Protein AF-A0A6B2V0H6-F1 (afdb_monomer)

Solvent-accessible surface area (backbone atoms only — not comparable to full-atom values): 6669 Å² total; per-residue (Å²): 115,73,70,61,57,52,50,53,50,52,53,55,49,50,54,53,51,50,59,50,54,74,72,45,61,85,89,47,58,80,72,46,31,48,53,34,37,44,47,25,55,50,25,51,77,70,64,40,42,69,63,20,54,56,31,60,69,66,30,66,92,53,46,52,39,56,51,30,55,77,78,34,98,51,14,53,60,52,46,52,50,53,53,50,51,38,52,53,57,70,71,51,69,80,85,80,76,82,94,81,77,87,83,91,76,88,78,88,75,91,131

Radius of gyration: 22.07 Å; Cα contacts (8 Å, |Δi|>4): 78; chains: 1; bounding box: 41×31×84 Å

Foldseek 3Di:
DVVVVVLVVLVVVLVVLLVVLVVDDLPDQPPSLQSLQVSLVSCVVNVVLVSSLVSLVSNPPCQQPPPLVVPDVCSNVVSVVSNVVSVVVVPPDPPPDDPPDDDDDDDDDDD

Mean predicted aligned error: 10.09 Å

pLDDT: mean 83.27, std 17.26, range [43.03, 97.56]

Sequence (111 aa):
DGAGVERARLDAAADRAIALSDLLPADRPWPAAEIRNLLAYLLIRLGRRTEALEQFALIGPYATSFPWDRVSDDALGRFLELRAEVRSAHGAKPDGGPENGRGRRARARDH

Nearest PDB structures (foldseek):
  2n8i-assembly1_A  TM=4.488E-01  e=5.313E-01  synthetic construct
  5o01-assembly2_B  TM=5.377E-01  e=1.142E+00  Prosthecobacter vanneervenii
  2ifu-assembly4_D  TM=6.077E-01  e=3.600E+00  Danio rerio
  8jti-assembly1_U  TM=4.658E-01  e=6.220E+00  Homo sapiens

Structure (mmCIF, N/CA/C/O backbone):
data_AF-A0A6B2V0H6-F1
#
_entry.id   AF-A0A6B2V0H6-F1
#
loop_
_atom_site.group_PDB
_atom_site.id
_atom_site.type_symbol
_atom_site.label_atom_id
_atom_site.label_alt_id
_atom_site.label_comp_id
_atom_site.label_asym_id
_atom_site.label_entity_id
_atom_site.label_seq_id
_atom_site.pdbx_PDB_ins_code
_atom_site.Cartn_x
_atom_site.Cartn_y
_atom_site.Cartn_z
_atom_site.occupancy
_atom_site.B_iso_or_equiv
_atom_site.auth_seq_id
_atom_site.auth_comp_id
_atom_site.auth_asym_id
_atom_site.auth_atom_id
_atom_site.pdbx_PDB_model_num
ATOM 1 N N . ASP A 1 1 ? -28.448 2.261 4.718 1.00 64.69 1 ASP A N 1
ATOM 2 C CA . ASP A 1 1 ? -27.834 3.519 4.263 1.00 64.69 1 ASP A CA 1
ATOM 3 C C . ASP A 1 1 ? -26.853 3.238 3.128 1.00 64.69 1 ASP A C 1
ATOM 5 O O . ASP A 1 1 ? -26.180 2.210 3.178 1.00 64.69 1 ASP A O 1
ATOM 9 N N . GLY A 1 2 ? -26.804 4.081 2.094 1.00 70.69 2 GLY A N 1
ATOM 10 C CA . GLY A 1 2 ? -26.022 3.825 0.873 1.00 70.69 2 GLY A CA 1
ATOM 11 C C . GLY A 1 2 ? -24.505 3.857 1.095 1.00 70.69 2 GLY A C 1
ATOM 12 O O . GLY A 1 2 ? -23.776 3.085 0.476 1.00 70.69 2 GLY A O 1
ATOM 13 N N . ALA A 1 3 ? -24.035 4.669 2.046 1.00 74.50 3 ALA A N 1
ATOM 14 C CA . ALA A 1 3 ? -22.610 4.800 2.359 1.00 74.50 3 ALA A CA 1
ATOM 15 C C . ALA A 1 3 ? -21.995 3.507 2.931 1.00 74.50 3 ALA A C 1
ATOM 17 O O . ALA A 1 3 ? -20.857 3.164 2.617 1.00 74.50 3 ALA A O 1
ATOM 18 N N . GLY A 1 4 ? -22.756 2.753 3.734 1.00 75.50 4 GLY A N 1
ATOM 19 C CA . GLY A 1 4 ? -22.293 1.478 4.293 1.00 75.50 4 GLY A CA 1
ATOM 20 C C . GLY A 1 4 ? -22.122 0.389 3.229 1.00 75.50 4 GLY A C 1
ATOM 21 O O . GLY A 1 4 ? -21.166 -0.382 3.281 1.00 75.50 4 GLY A O 1
ATOM 22 N N . VAL A 1 5 ? -23.010 0.360 2.228 1.00 79.19 5 VAL A N 1
ATOM 23 C CA . VAL A 1 5 ? -22.916 -0.574 1.093 1.00 79.19 5 VAL A CA 1
ATOM 24 C C . VAL A 1 5 ? -21.698 -0.255 0.227 1.00 79.19 5 VAL A C 1
ATOM 26 O O . VAL A 1 5 ? -20.991 -1.171 -0.188 1.00 79.19 5 VAL A O 1
ATOM 29 N N . GLU A 1 6 ? -21.419 1.029 -0.009 1.00 87.62 6 G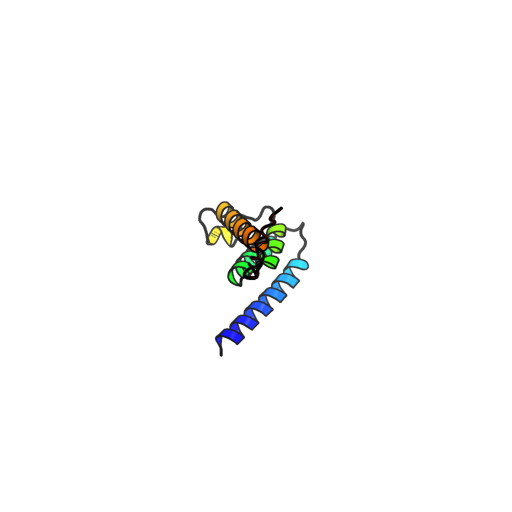LU A N 1
ATOM 30 C CA . GLU A 1 6 ? -20.234 1.451 -0.762 1.00 87.62 6 GLU A CA 1
ATOM 31 C C . GLU A 1 6 ? -18.942 1.070 -0.033 1.00 87.62 6 GLU A C 1
ATOM 33 O O . GLU A 1 6 ? -18.027 0.500 -0.627 1.00 87.62 6 GLU A O 1
ATOM 38 N N . ARG A 1 7 ? -18.893 1.279 1.288 1.00 88.44 7 ARG A N 1
ATOM 39 C CA . ARG A 1 7 ? -17.732 0.898 2.094 1.00 88.44 7 ARG A CA 1
ATOM 40 C C . ARG A 1 7 ? -17.451 -0.605 2.040 1.00 88.44 7 ARG A C 1
ATOM 42 O O . ARG A 1 7 ? -16.314 -0.996 1.792 1.00 88.44 7 ARG A O 1
ATOM 49 N N . ALA A 1 8 ? -18.483 -1.435 2.184 1.00 90.56 8 ALA A N 1
ATOM 50 C CA . ALA A 1 8 ? -18.345 -2.887 2.100 1.00 90.56 8 ALA A CA 1
ATOM 51 C C . ALA A 1 8 ? -17.834 -3.354 0.724 1.00 90.56 8 ALA A C 1
ATOM 53 O O . ALA A 1 8 ? -17.058 -4.306 0.634 1.00 90.56 8 ALA A O 1
ATOM 54 N N . ARG A 1 9 ? -18.231 -2.673 -0.360 1.00 94.25 9 ARG A N 1
ATOM 55 C CA . ARG A 1 9 ? -17.715 -2.955 -1.708 1.00 94.25 9 ARG A CA 1
ATOM 56 C C . ARG A 1 9 ? -16.236 -2.608 -1.835 1.00 94.25 9 ARG A C 1
ATOM 58 O O . ARG A 1 9 ? -15.497 -3.402 -2.415 1.00 94.25 9 ARG A O 1
ATOM 65 N N . LEU A 1 10 ? -15.808 -1.472 -1.282 1.00 94.25 10 LEU A N 1
ATOM 66 C CA . LEU A 1 10 ? -14.399 -1.069 -1.266 1.00 94.25 10 LEU A CA 1
ATOM 67 C C . LEU A 1 10 ? -13.536 -2.043 -0.462 1.00 94.25 10 LEU A C 1
ATOM 69 O O . LEU A 1 10 ? -12.473 -2.437 -0.936 1.00 94.25 10 LEU A O 1
ATOM 73 N N . ASP A 1 11 ? -14.003 -2.479 0.708 1.00 94.12 11 ASP A N 1
ATOM 74 C CA . ASP A 1 11 ? -13.274 -3.453 1.525 1.00 94.12 11 ASP A CA 1
ATOM 75 C C . ASP A 1 11 ? -13.146 -4.801 0.790 1.00 94.12 11 ASP A C 1
ATOM 77 O O . ASP A 1 11 ? -12.040 -5.326 0.662 1.00 94.12 11 ASP A O 1
ATOM 81 N N . ALA A 1 12 ? -14.223 -5.285 0.160 1.00 96.25 12 ALA A N 1
ATOM 82 C CA . ALA A 1 12 ? -14.177 -6.501 -0.653 1.00 96.25 12 ALA A CA 1
ATOM 83 C C . ALA A 1 12 ? -13.295 -6.361 -1.911 1.00 96.25 12 ALA A C 1
ATOM 85 O O . ALA A 1 12 ? -12.738 -7.344 -2.406 1.00 96.25 12 ALA A O 1
ATOM 86 N N . ALA A 1 13 ? -13.200 -5.169 -2.503 1.00 96.00 13 ALA A N 1
ATOM 87 C CA . ALA A 1 13 ? -12.281 -4.911 -3.609 1.00 96.00 13 ALA A CA 1
ATOM 88 C C . ALA A 1 13 ? -10.821 -4.935 -3.131 1.00 96.00 13 ALA A C 1
ATOM 90 O O . ALA A 1 13 ? -9.977 -5.535 -3.795 1.00 96.00 13 ALA A O 1
ATOM 91 N N . ALA A 1 14 ? -10.542 -4.356 -1.960 1.00 96.56 14 ALA A N 1
ATOM 92 C CA . ALA A 1 14 ? -9.226 -4.397 -1.336 1.00 96.56 14 ALA A CA 1
ATOM 93 C C . ALA A 1 14 ? -8.795 -5.835 -1.002 1.00 96.56 14 ALA A C 1
ATOM 95 O O . ALA A 1 14 ? -7.663 -6.197 -1.306 1.00 96.56 14 ALA A O 1
ATOM 96 N N . ASP A 1 15 ? -9.699 -6.683 -0.498 1.00 97.56 15 ASP A N 1
ATOM 97 C CA . ASP A 1 15 ? -9.399 -8.103 -0.246 1.00 97.56 15 ASP A CA 1
ATOM 98 C C . ASP A 1 15 ? -8.986 -8.845 -1.524 1.00 97.56 15 ASP A C 1
ATOM 100 O O . ASP A 1 15 ? -8.002 -9.585 -1.541 1.00 97.56 15 ASP A O 1
ATOM 104 N N . ARG A 1 16 ? -9.698 -8.609 -2.633 1.00 97.31 16 ARG A N 1
ATOM 105 C CA . ARG A 1 16 ? -9.342 -9.202 -3.933 1.00 97.31 16 ARG A CA 1
ATOM 106 C C . ARG A 1 16 ? -8.005 -8.684 -4.455 1.00 97.31 16 ARG A C 1
ATOM 108 O O . ARG A 1 16 ? -7.254 -9.450 -5.049 1.00 97.31 16 ARG A O 1
ATOM 115 N N . ALA A 1 17 ? -7.714 -7.401 -4.259 1.00 95.25 17 ALA A N 1
ATOM 116 C CA . ALA A 1 17 ? -6.455 -6.807 -4.690 1.00 95.25 17 ALA A CA 1
ATOM 117 C C . ALA A 1 17 ? -5.260 -7.328 -3.873 1.00 95.25 17 ALA A C 1
ATOM 119 O O . ALA A 1 17 ? -4.203 -7.561 -4.451 1.00 95.25 17 ALA A O 1
ATOM 120 N N . ILE A 1 18 ? -5.437 -7.575 -2.569 1.00 96.44 18 ILE A N 1
ATOM 121 C CA . ILE A 1 18 ? -4.439 -8.250 -1.724 1.00 96.44 18 ILE A CA 1
ATOM 122 C C . ILE A 1 18 ? -4.185 -9.663 -2.250 1.00 96.44 18 ILE A C 1
ATOM 124 O O . ILE A 1 18 ? -3.048 -9.990 -2.576 1.00 96.44 18 ILE A O 1
ATOM 128 N N . ALA A 1 19 ? -5.247 -10.450 -2.453 1.00 96.12 19 ALA A N 1
ATOM 129 C CA . ALA A 1 19 ? -5.121 -11.803 -2.989 1.00 96.12 19 ALA A CA 1
ATOM 130 C C . ALA A 1 19 ? -4.430 -11.827 -4.365 1.00 96.12 19 ALA A C 1
ATOM 132 O O . ALA A 1 19 ? -3.641 -12.722 -4.647 1.00 96.12 19 ALA A O 1
ATOM 133 N N . LEU A 1 20 ? -4.691 -10.834 -5.223 1.00 93.44 20 LEU A N 1
ATOM 134 C CA . LEU A 1 20 ? -3.964 -10.675 -6.481 1.00 93.44 20 LEU A CA 1
ATOM 135 C C . LEU A 1 20 ? -2.482 -10.358 -6.241 1.00 93.44 20 LEU A C 1
ATOM 137 O O . LEU A 1 20 ? -1.635 -10.952 -6.900 1.00 93.44 20 LEU A O 1
ATOM 141 N N . SER A 1 21 ? -2.168 -9.435 -5.327 1.00 92.56 21 SER A N 1
ATOM 142 C CA . SER A 1 21 ? -0.792 -9.029 -5.007 1.00 92.56 21 SER A CA 1
ATOM 143 C C . SER A 1 21 ? 0.071 -10.207 -4.550 1.00 92.56 21 SER A C 1
ATOM 145 O O . SER A 1 21 ? 1.219 -10.327 -4.986 1.00 92.56 21 SER A O 1
ATOM 147 N N . ASP A 1 22 ? -0.503 -11.112 -3.754 1.00 91.94 22 ASP A N 1
ATOM 148 C CA . ASP A 1 22 ? 0.168 -12.316 -3.248 1.00 91.94 22 ASP A CA 1
ATOM 149 C C . ASP A 1 22 ? 0.532 -13.312 -4.358 1.00 91.94 22 ASP A C 1
ATOM 151 O O . ASP A 1 22 ? 1.499 -14.064 -4.240 1.00 91.94 22 ASP A O 1
ATOM 155 N N . LEU A 1 23 ? -0.214 -13.304 -5.467 1.00 91.44 23 LEU A N 1
ATOM 156 C CA . LEU A 1 23 ? 0.074 -14.130 -6.641 1.00 91.44 23 LEU A CA 1
ATOM 157 C C . LEU A 1 23 ? 1.177 -13.532 -7.525 1.00 91.44 23 LEU A C 1
ATOM 159 O O . LEU A 1 23 ? 1.671 -14.209 -8.431 1.00 91.44 23 LEU A O 1
ATOM 163 N N . LEU A 1 24 ? 1.553 -12.267 -7.309 1.00 87.75 24 LEU A N 1
ATOM 164 C CA . LEU A 1 24 ? 2.545 -11.598 -8.138 1.00 87.75 24 LEU A CA 1
ATOM 165 C C . LEU A 1 24 ? 3.968 -11.957 -7.680 1.00 87.75 24 LEU A C 1
ATOM 167 O O . LEU A 1 24 ? 4.295 -11.799 -6.502 1.00 87.75 24 LEU A O 1
ATOM 171 N N . PRO A 1 25 ? 4.857 -12.365 -8.601 1.00 83.44 25 PRO A N 1
ATOM 172 C CA . PRO A 1 25 ? 6.249 -12.655 -8.275 1.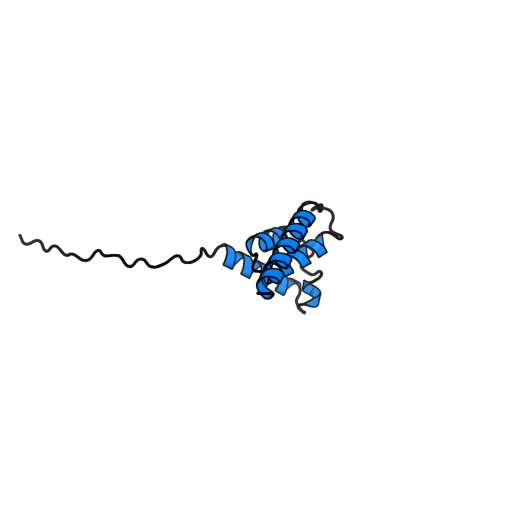00 83.44 25 PRO A CA 1
ATOM 173 C C . PRO A 1 25 ? 6.955 -11.452 -7.634 1.00 83.44 25 PRO A C 1
ATOM 175 O O . PRO A 1 25 ? 6.798 -10.308 -8.061 1.00 83.44 25 PRO A O 1
ATOM 178 N N . ALA A 1 26 ? 7.732 -11.693 -6.576 1.00 76.19 26 ALA A N 1
ATOM 179 C CA . ALA A 1 26 ? 8.473 -10.639 -5.881 1.00 76.19 26 ALA A CA 1
ATOM 180 C C . ALA A 1 26 ? 9.706 -10.153 -6.666 1.00 76.19 26 ALA A C 1
ATOM 182 O O . ALA A 1 26 ? 10.107 -9.001 -6.528 1.00 76.19 26 ALA A O 1
ATOM 183 N N . ASP A 1 27 ? 10.277 -11.019 -7.502 1.00 77.25 27 ASP A N 1
ATOM 184 C CA . ASP A 1 27 ? 11.488 -10.807 -8.300 1.00 77.25 27 ASP A CA 1
ATOM 185 C C . ASP A 1 27 ? 11.219 -10.188 -9.684 1.00 77.25 27 ASP A C 1
ATOM 187 O O . ASP A 1 27 ? 12.144 -9.729 -10.356 1.00 77.25 27 ASP A O 1
ATOM 191 N N . ARG A 1 28 ? 9.954 -10.147 -10.118 1.00 66.94 28 ARG A N 1
ATOM 192 C CA . ARG A 1 28 ? 9.517 -9.569 -11.397 1.00 66.94 28 ARG A CA 1
ATOM 193 C C . ARG A 1 28 ? 8.853 -8.212 -11.158 1.00 66.94 28 ARG A C 1
ATOM 195 O O . ARG A 1 28 ? 7.709 -8.154 -10.713 1.00 66.94 28 ARG A O 1
ATOM 202 N N . PRO A 1 29 ? 9.531 -7.110 -11.491 1.00 67.12 29 PRO A N 1
ATOM 203 C CA . PRO A 1 29 ? 9.098 -5.797 -11.037 1.00 67.12 29 PRO A CA 1
ATOM 204 C C . PRO A 1 29 ? 7.931 -5.176 -11.809 1.00 67.12 29 PRO A C 1
ATOM 206 O O . PRO A 1 29 ? 7.126 -4.456 -11.226 1.00 67.12 29 PRO A O 1
ATOM 209 N N . TRP A 1 30 ? 7.803 -5.448 -13.105 1.00 66.75 30 TRP A N 1
ATOM 210 C CA . TRP A 1 30 ? 6.753 -4.864 -13.942 1.00 66.75 30 TRP A CA 1
ATOM 211 C C . TRP A 1 30 ? 5.740 -5.935 -14.375 1.00 66.75 30 TRP A C 1
ATOM 213 O O . TRP A 1 30 ? 6.181 -6.975 -14.875 1.00 66.75 30 TRP A O 1
ATOM 223 N N . PRO A 1 31 ? 4.410 -5.732 -14.227 1.00 76.06 31 PRO A N 1
ATOM 224 C CA . PRO A 1 31 ? 3.699 -4.589 -13.625 1.00 76.06 31 PRO A CA 1
ATOM 225 C C . PRO A 1 31 ? 3.436 -4.729 -12.106 1.00 76.06 31 PRO A C 1
ATOM 227 O O . PRO A 1 31 ? 2.648 -3.977 -11.535 1.00 76.06 31 PRO A O 1
ATOM 230 N N . ALA A 1 32 ? 4.056 -5.703 -11.431 1.00 84.69 32 ALA A N 1
ATOM 231 C CA . ALA A 1 32 ? 3.724 -6.030 -10.044 1.00 84.69 32 ALA A CA 1
ATOM 232 C C . ALA A 1 32 ? 3.976 -4.886 -9.046 1.00 84.69 32 ALA A C 1
ATOM 234 O O . ALA A 1 32 ? 3.207 -4.707 -8.100 1.00 84.69 32 ALA A O 1
ATOM 235 N N . ALA A 1 33 ? 5.023 -4.089 -9.264 1.00 85.88 33 ALA A N 1
ATOM 236 C CA . ALA A 1 33 ? 5.379 -2.989 -8.380 1.00 85.88 33 ALA A CA 1
ATOM 237 C C . ALA A 1 33 ? 4.337 -1.858 -8.371 1.00 85.88 33 ALA A C 1
ATOM 239 O O . ALA A 1 33 ? 4.005 -1.351 -7.301 1.00 85.88 33 ALA A O 1
ATOM 240 N N . GLU A 1 34 ? 3.772 -1.494 -9.527 1.00 88.62 34 GLU A N 1
ATOM 241 C CA . GLU A 1 34 ? 2.736 -0.451 -9.598 1.00 88.62 34 GLU A CA 1
ATOM 242 C C . GLU A 1 34 ? 1.444 -0.885 -8.907 1.00 88.62 34 GLU A C 1
ATOM 244 O O . GLU A 1 34 ? 0.823 -0.092 -8.199 1.00 88.62 34 GLU A O 1
ATOM 249 N N . ILE A 1 35 ? 1.073 -2.162 -9.046 1.00 90.75 35 ILE A N 1
ATOM 250 C CA . ILE A 1 35 ? -0.083 -2.732 -8.347 1.00 90.75 35 ILE A CA 1
ATOM 251 C C . ILE A 1 35 ? 0.123 -2.637 -6.832 1.00 90.75 35 ILE A C 1
ATOM 253 O O . ILE A 1 35 ? -0.770 -2.172 -6.126 1.00 90.75 35 ILE A O 1
ATOM 257 N N . ARG A 1 36 ? 1.307 -3.007 -6.328 1.00 93.44 36 ARG A N 1
ATOM 258 C CA . ARG A 1 36 ? 1.642 -2.928 -4.895 1.00 93.44 36 ARG A CA 1
ATOM 259 C C . ARG A 1 36 ? 1.673 -1.493 -4.376 1.00 93.44 36 ARG A C 1
ATOM 261 O O . ARG A 1 36 ? 1.151 -1.232 -3.294 1.00 93.44 36 ARG A O 1
ATOM 268 N N . ASN A 1 37 ? 2.221 -0.557 -5.149 1.00 94.56 37 ASN A N 1
ATOM 269 C CA . ASN A 1 37 ? 2.216 0.867 -4.817 1.00 94.56 37 ASN A CA 1
ATOM 270 C C . ASN A 1 37 ? 0.792 1.432 -4.723 1.00 94.56 37 ASN A C 1
ATOM 272 O O . ASN A 1 37 ? 0.438 2.076 -3.732 1.00 94.56 37 ASN A O 1
ATOM 276 N N . LEU A 1 38 ? -0.041 1.172 -5.736 1.00 94.81 38 LEU A N 1
ATOM 277 C CA . LEU A 1 38 ? -1.427 1.628 -5.753 1.00 94.81 38 LEU A CA 1
ATOM 278 C C . LEU A 1 38 ? -2.235 0.985 -4.621 1.00 94.81 38 LEU A C 1
ATOM 280 O O . LEU A 1 38 ? -2.998 1.671 -3.942 1.00 94.81 38 LEU A O 1
ATOM 284 N N . LEU A 1 39 ? -2.044 -0.312 -4.380 1.00 96.25 39 LEU A N 1
ATOM 285 C CA . LEU A 1 39 ? -2.712 -1.026 -3.301 1.00 96.25 39 LEU A CA 1
ATOM 286 C C . LEU A 1 39 ? -2.315 -0.466 -1.929 1.00 96.25 39 LEU A C 1
ATOM 288 O O . LEU A 1 39 ? -3.200 -0.182 -1.127 1.00 96.25 39 LEU A O 1
ATOM 292 N N . ALA A 1 40 ? -1.025 -0.225 -1.674 1.00 96.69 40 ALA A N 1
ATOM 293 C CA . ALA A 1 40 ? -0.566 0.411 -0.438 1.00 96.69 40 ALA A CA 1
ATOM 294 C C . ALA A 1 40 ? -1.237 1.779 -0.226 1.00 96.69 40 ALA A C 1
ATOM 296 O O . ALA A 1 40 ? -1.784 2.044 0.846 1.00 96.69 40 ALA A O 1
ATOM 297 N N . TYR A 1 41 ? -1.274 2.621 -1.265 1.00 95.50 41 TYR A N 1
ATOM 298 C CA . TYR A 1 41 ? -1.951 3.918 -1.219 1.00 95.50 41 TYR A CA 1
ATOM 299 C C . TYR A 1 41 ? -3.444 3.789 -0.871 1.00 95.50 41 TYR A C 1
ATOM 301 O O . TYR A 1 41 ? -3.946 4.500 0.004 1.00 95.50 41 TYR A O 1
ATOM 309 N N . LEU A 1 42 ? -4.161 2.862 -1.511 1.00 95.62 42 LEU A N 1
ATOM 310 C CA . LEU A 1 42 ? -5.586 2.640 -1.258 1.00 95.62 42 LEU A CA 1
ATOM 311 C C . LEU A 1 42 ? -5.849 2.084 0.146 1.00 95.62 42 LEU A C 1
ATOM 313 O O . LEU A 1 42 ? -6.762 2.556 0.821 1.00 95.62 42 LEU A O 1
ATOM 317 N N . LEU A 1 43 ? -5.041 1.138 0.623 1.00 96.94 43 LEU A N 1
ATOM 318 C CA . LEU A 1 43 ? -5.193 0.551 1.956 1.00 96.94 43 LEU A CA 1
ATOM 319 C C . LEU A 1 43 ? -5.022 1.601 3.062 1.00 96.94 43 LEU A C 1
ATOM 321 O O . LEU A 1 43 ? -5.807 1.616 4.011 1.00 96.94 43 LEU A O 1
ATOM 325 N N . ILE A 1 44 ? -4.090 2.548 2.902 1.00 95.38 44 ILE A N 1
ATOM 326 C CA . ILE A 1 44 ? -3.947 3.700 3.811 1.00 95.38 44 ILE A CA 1
ATOM 327 C C . ILE A 1 44 ? -5.232 4.528 3.842 1.00 95.38 44 ILE A C 1
ATOM 329 O O . ILE A 1 44 ? -5.744 4.840 4.917 1.00 95.38 44 ILE A O 1
ATOM 333 N N . ARG A 1 45 ? -5.789 4.853 2.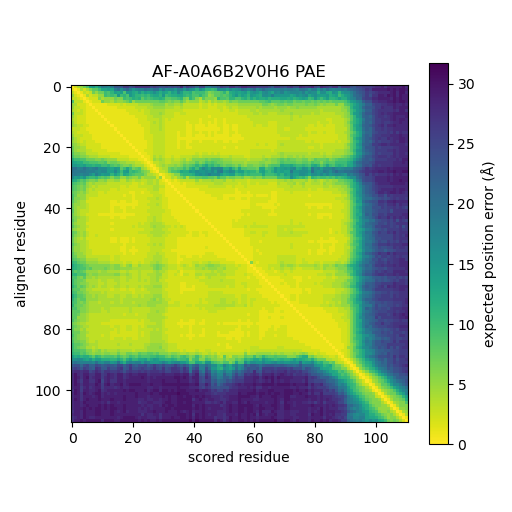669 1.00 91.81 45 ARG A N 1
ATOM 334 C CA . ARG A 1 45 ? -7.029 5.641 2.545 1.00 91.81 45 ARG A CA 1
ATOM 335 C C . ARG A 1 45 ? -8.243 4.906 3.112 1.00 91.81 45 ARG A C 1
ATOM 337 O O . ARG A 1 45 ? -9.159 5.543 3.625 1.00 91.81 45 ARG A O 1
ATOM 344 N N . LEU A 1 46 ? -8.235 3.576 3.057 1.00 94.44 46 LEU A N 1
ATOM 345 C CA . LEU A 1 46 ? -9.237 2.722 3.682 1.00 94.44 46 LEU A CA 1
ATOM 346 C C . LEU A 1 46 ? -8.990 2.514 5.188 1.00 94.44 46 LEU A C 1
ATOM 348 O O . LEU A 1 46 ? -9.867 1.981 5.859 1.00 94.44 46 LEU A O 1
ATOM 352 N N . GLY A 1 47 ? -7.854 2.942 5.744 1.00 93.62 47 GLY A N 1
ATOM 353 C CA . GLY A 1 47 ? -7.500 2.732 7.151 1.00 93.62 47 GLY A CA 1
ATOM 354 C C . GLY A 1 47 ? -7.018 1.312 7.480 1.00 93.62 47 GLY A C 1
ATOM 355 O O . GLY A 1 47 ? -6.849 0.987 8.656 1.00 93.62 47 GLY A O 1
ATOM 356 N N . ARG A 1 48 ? -6.758 0.484 6.461 1.00 95.81 48 ARG A N 1
ATOM 357 C CA . ARG A 1 48 ? -6.255 -0.898 6.559 1.00 95.81 48 ARG A CA 1
ATOM 358 C C . ARG A 1 48 ? -4.735 -0.912 6.720 1.00 95.81 48 ARG A C 1
ATOM 360 O O . ARG A 1 48 ? -3.973 -1.200 5.801 1.00 95.81 48 ARG A O 1
ATOM 367 N N . ARG A 1 49 ? -4.295 -0.459 7.896 1.00 94.31 49 ARG A N 1
ATOM 368 C CA . ARG A 1 49 ? -2.889 -0.123 8.181 1.00 94.31 49 ARG A CA 1
ATOM 369 C C . ARG A 1 49 ? -1.957 -1.335 8.170 1.00 94.31 49 ARG A C 1
ATOM 371 O O . ARG A 1 49 ? -0.831 -1.210 7.705 1.00 94.31 49 ARG A O 1
ATOM 378 N N . THR A 1 5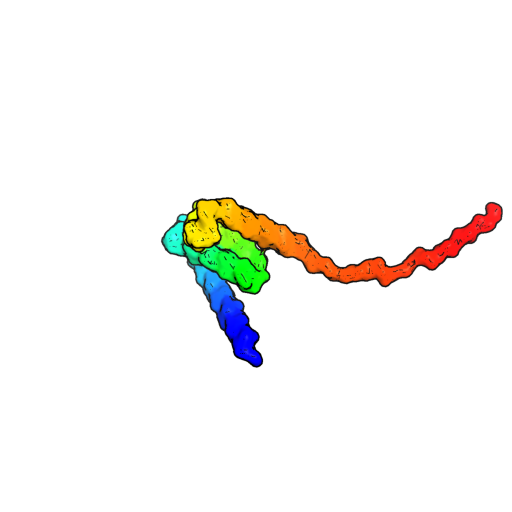0 ? -2.409 -2.480 8.674 1.00 94.50 50 THR A N 1
ATOM 379 C CA . THR A 1 50 ? -1.590 -3.700 8.740 1.00 94.50 50 THR A CA 1
ATOM 380 C C . THR A 1 50 ? -1.255 -4.195 7.337 1.00 94.50 50 THR A C 1
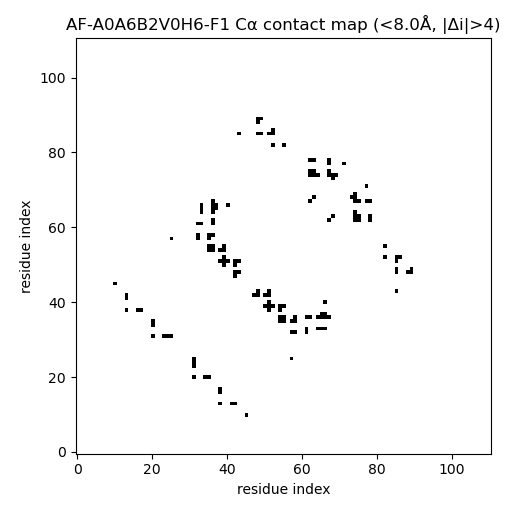ATOM 382 O O . THR A 1 50 ? -0.087 -4.337 6.994 1.00 94.50 50 THR A O 1
ATOM 385 N N . GLU A 1 51 ? -2.271 -4.329 6.492 1.00 96.69 51 GLU A N 1
ATOM 386 C CA . GLU A 1 51 ? -2.130 -4.791 5.115 1.00 96.69 51 GLU A CA 1
ATOM 387 C C . GLU A 1 51 ? -1.332 -3.782 4.275 1.00 96.69 51 GLU A C 1
ATOM 389 O O . GLU A 1 51 ? -0.510 -4.162 3.445 1.00 96.69 51 GLU A O 1
ATOM 394 N N . ALA A 1 52 ? -1.494 -2.476 4.524 1.00 96.81 52 ALA A N 1
ATOM 395 C CA . ALA A 1 52 ? -0.663 -1.457 3.880 1.00 96.81 52 ALA A CA 1
ATOM 396 C C . ALA A 1 52 ? 0.832 -1.637 4.204 1.00 96.81 52 ALA A C 1
ATOM 398 O O . ALA A 1 52 ? 1.677 -1.478 3.322 1.00 96.81 52 ALA A O 1
ATOM 399 N N . LEU A 1 53 ? 1.172 -1.977 5.455 1.00 95.31 53 LEU A N 1
ATOM 400 C CA . LEU A 1 53 ? 2.558 -2.198 5.874 1.00 95.31 53 LEU A CA 1
ATOM 401 C C . LEU A 1 53 ? 3.180 -3.421 5.186 1.00 95.31 53 LEU A C 1
ATOM 403 O O . LEU A 1 53 ? 4.352 -3.370 4.810 1.00 95.31 53 LEU A O 1
ATOM 407 N N . GLU A 1 54 ? 2.396 -4.479 4.983 1.00 94.81 54 GLU A N 1
ATOM 408 C CA . GLU A 1 54 ? 2.807 -5.661 4.219 1.00 94.81 54 GLU A CA 1
ATOM 409 C C . GLU A 1 54 ? 3.123 -5.288 2.767 1.00 94.81 54 GLU A C 1
ATOM 411 O O . GLU A 1 54 ? 4.203 -5.606 2.271 1.00 94.81 54 GLU A O 1
ATOM 416 N N . GLN A 1 55 ? 2.254 -4.512 2.109 1.00 94.56 55 GLN A N 1
ATOM 417 C CA . GLN A 1 55 ? 2.516 -4.052 0.741 1.00 94.56 55 GLN A CA 1
ATOM 418 C C . GLN A 1 55 ? 3.759 -3.150 0.661 1.00 94.56 55 GLN A C 1
ATOM 420 O O . GLN A 1 55 ? 4.561 -3.289 -0.264 1.00 94.56 55 GLN A O 1
ATOM 425 N N . PHE A 1 56 ? 3.991 -2.284 1.655 1.00 94.06 56 PHE A N 1
ATOM 426 C CA . PHE A 1 56 ? 5.203 -1.460 1.728 1.00 94.06 56 PHE A CA 1
ATOM 427 C C . PHE A 1 56 ? 6.505 -2.265 1.765 1.00 94.06 56 PHE A C 1
ATOM 429 O O . PHE A 1 56 ? 7.525 -1.791 1.256 1.00 94.06 56 PHE A O 1
ATOM 436 N N . ALA A 1 57 ? 6.492 -3.465 2.346 1.00 90.88 57 ALA A N 1
ATOM 437 C CA . ALA A 1 57 ? 7.656 -4.345 2.359 1.00 90.88 57 ALA A CA 1
ATOM 438 C C . ALA A 1 57 ? 7.959 -4.950 0.973 1.00 90.88 57 ALA A C 1
ATOM 440 O O . ALA A 1 57 ? 9.108 -5.288 0.698 1.00 90.88 57 ALA A O 1
ATOM 441 N N . LEU A 1 58 ? 6.958 -5.037 0.089 1.00 90.62 58 LEU A N 1
ATOM 442 C CA . LEU A 1 58 ? 7.044 -5.696 -1.220 1.00 90.62 58 LEU A CA 1
ATOM 443 C C . LEU A 1 58 ? 7.370 -4.752 -2.393 1.00 90.62 58 LEU A C 1
ATOM 445 O O . LEU A 1 58 ? 7.636 -5.227 -3.499 1.00 90.62 58 LEU A O 1
ATOM 449 N N . ILE A 1 59 ? 7.317 -3.432 -2.186 1.00 89.38 59 ILE A N 1
ATOM 450 C CA . ILE A 1 59 ? 7.526 -2.413 -3.236 1.00 89.38 59 ILE A CA 1
ATOM 451 C C . ILE A 1 59 ? 9.008 -2.287 -3.627 1.00 89.38 59 ILE A C 1
ATOM 453 O O . ILE A 1 59 ? 9.325 -2.020 -4.786 1.00 89.38 59 ILE A O 1
ATOM 457 N N . GLY A 1 60 ? 9.928 -2.502 -2.681 1.00 84.81 60 GLY A N 1
ATOM 458 C CA . GLY A 1 60 ? 11.370 -2.458 -2.937 1.00 84.81 60 GLY A CA 1
ATOM 459 C C . GLY A 1 60 ? 11.827 -1.132 -3.581 1.00 84.81 60 GLY A C 1
ATOM 460 O O . GLY A 1 60 ? 11.510 -0.067 -3.049 1.00 84.81 60 GLY A O 1
ATOM 461 N N . PRO A 1 61 ? 12.578 -1.160 -4.701 1.00 88.06 61 PRO A N 1
ATOM 462 C CA . PRO A 1 61 ? 13.150 0.040 -5.322 1.00 88.06 61 PRO A CA 1
ATOM 463 C C . PRO A 1 61 ? 12.127 0.930 -6.053 1.00 88.06 61 PRO A C 1
ATOM 465 O O . PRO A 1 61 ? 12.481 2.022 -6.484 1.00 88.06 61 PRO A O 1
ATOM 468 N N . TYR A 1 62 ? 10.865 0.511 -6.176 1.00 89.19 62 TYR A N 1
ATOM 469 C CA . TYR A 1 62 ? 9.821 1.244 -6.912 1.00 89.19 62 TYR A CA 1
ATOM 470 C C . TYR A 1 62 ? 9.084 2.28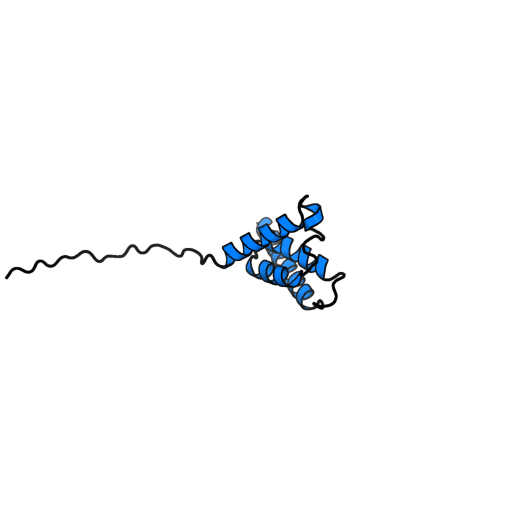7 -6.059 1.00 89.19 62 TYR A C 1
ATOM 472 O O . TYR A 1 62 ? 7.981 2.715 -6.396 1.00 89.19 62 TYR A O 1
ATOM 480 N N . ALA A 1 63 ? 9.693 2.716 -4.952 1.00 91.69 63 ALA A N 1
ATOM 481 C CA . ALA A 1 63 ? 9.145 3.697 -4.015 1.00 91.69 63 ALA A CA 1
ATOM 482 C C . ALA A 1 63 ? 8.952 5.106 -4.614 1.00 91.69 63 ALA A C 1
ATOM 484 O O . ALA A 1 63 ? 8.315 5.951 -3.997 1.00 91.69 63 ALA A O 1
ATOM 485 N N . THR A 1 64 ? 9.493 5.367 -5.806 1.00 94.06 64 THR A N 1
ATOM 486 C CA . THR A 1 64 ? 9.336 6.633 -6.541 1.00 94.06 64 THR A CA 1
ATOM 487 C C . THR A 1 64 ? 8.365 6.537 -7.713 1.00 94.06 64 THR A C 1
ATOM 489 O O . THR A 1 64 ? 8.153 7.527 -8.404 1.00 94.06 64 THR A O 1
ATOM 492 N N . SER A 1 65 ? 7.798 5.358 -7.974 1.00 92.06 65 SER A N 1
ATOM 493 C CA . SER A 1 65 ? 6.867 5.138 -9.081 1.00 92.06 65 SER A CA 1
ATOM 494 C C . SER A 1 65 ? 5.430 5.504 -8.698 1.00 92.06 65 SER A C 1
ATOM 496 O O . SER A 1 65 ? 5.137 5.825 -7.544 1.00 92.06 65 SER A O 1
ATOM 498 N N . PHE A 1 66 ? 4.520 5.421 -9.668 1.00 91.62 66 PHE A N 1
ATOM 499 C CA . PHE A 1 66 ? 3.090 5.628 -9.451 1.00 91.62 66 PHE A CA 1
ATOM 500 C C . PHE A 1 66 ? 2.568 4.844 -8.226 1.00 91.62 66 PHE A C 1
ATOM 502 O O . PHE A 1 66 ? 2.918 3.669 -8.089 1.00 91.62 66 PHE A O 1
ATOM 509 N N . PRO A 1 67 ? 1.729 5.448 -7.351 1.00 92.88 67 PRO A N 1
ATOM 510 C CA . PRO A 1 67 ? 1.143 6.786 -7.481 1.00 92.88 67 PRO A CA 1
ATOM 511 C C . PRO A 1 67 ? 1.977 7.911 -6.852 1.00 92.88 67 PRO A C 1
ATOM 513 O O . PRO A 1 67 ? 1.548 9.063 -6.886 1.00 92.88 67 PRO A O 1
ATOM 516 N N . TRP A 1 68 ? 3.132 7.606 -6.257 1.00 95.00 68 TRP A N 1
ATOM 517 C CA . TRP A 1 68 ? 3.907 8.551 -5.447 1.00 95.00 68 TRP A CA 1
ATOM 518 C C . TRP A 1 68 ? 4.403 9.752 -6.256 1.00 95.00 68 TRP A C 1
ATOM 520 O O . TRP A 1 68 ? 4.293 10.877 -5.777 1.00 95.00 68 TRP A O 1
ATOM 530 N N . ASP A 1 69 ? 4.827 9.520 -7.503 1.00 94.38 69 ASP A N 1
ATOM 531 C CA . ASP A 1 69 ? 5.223 10.551 -8.480 1.00 94.38 69 ASP A CA 1
ATOM 532 C C . ASP A 1 69 ? 4.081 11.485 -8.915 1.00 94.38 69 ASP A C 1
ATOM 534 O O . ASP A 1 69 ? 4.334 12.513 -9.536 1.00 94.38 69 ASP A O 1
ATOM 538 N N . ARG A 1 70 ? 2.818 11.133 -8.636 1.00 94.38 70 ARG A N 1
ATOM 539 C CA . ARG A 1 70 ? 1.645 11.962 -8.971 1.00 94.38 70 ARG A CA 1
ATOM 540 C C . ARG A 1 70 ? 1.060 12.703 -7.793 1.00 94.38 70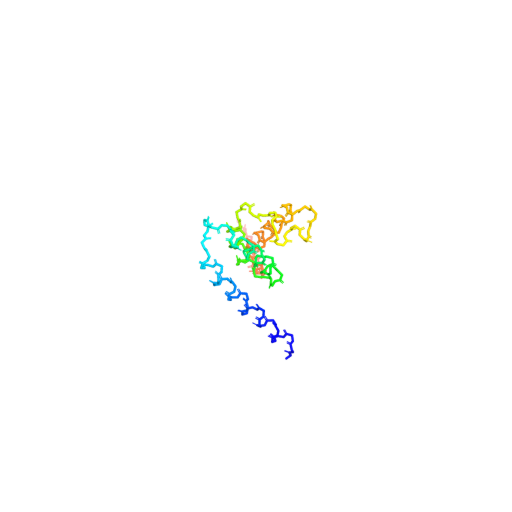 ARG A C 1
ATOM 542 O O . ARG A 1 70 ? 0.370 13.697 -7.994 1.00 94.38 70 ARG A O 1
ATOM 549 N N . VAL A 1 71 ? 1.266 12.197 -6.584 1.00 94.19 71 VAL A N 1
ATOM 550 C CA . VAL A 1 71 ? 0.664 12.773 -5.376 1.00 94.19 71 VAL A CA 1
ATOM 551 C C . VAL A 1 71 ? 1.632 13.665 -4.600 1.00 94.19 71 VAL A C 1
ATOM 553 O O . VAL A 1 71 ? 1.210 14.280 -3.625 1.00 94.19 71 VAL A O 1
ATOM 556 N N . SER A 1 72 ? 2.907 13.719 -4.997 1.00 95.81 72 SER A N 1
ATOM 557 C CA . SER A 1 72 ? 3.951 14.529 -4.365 1.00 95.81 72 SER A CA 1
ATOM 558 C C . SER A 1 72 ? 5.060 14.871 -5.362 1.00 95.81 72 SER A C 1
ATOM 560 O O . SER A 1 72 ? 5.458 14.013 -6.147 1.00 95.81 72 SER A O 1
ATOM 562 N N . ASP A 1 73 ? 5.609 16.084 -5.266 1.00 96.69 73 ASP A N 1
ATOM 563 C CA . ASP A 1 73 ? 6.836 16.472 -5.979 1.00 96.69 73 ASP A CA 1
ATOM 564 C C . ASP A 1 73 ? 8.083 15.763 -5.411 1.00 96.69 73 ASP A C 1
ATOM 566 O O . ASP A 1 73 ? 9.059 15.537 -6.124 1.00 96.69 73 ASP A O 1
ATOM 570 N N . ASP A 1 74 ? 8.041 15.354 -4.136 1.00 97.12 74 ASP A N 1
ATOM 571 C CA . ASP A 1 74 ? 9.017 14.451 -3.516 1.00 97.12 74 ASP A CA 1
ATOM 572 C C . ASP A 1 74 ? 8.375 13.074 -3.298 1.00 97.12 74 ASP A C 1
ATOM 574 O O . ASP A 1 74 ? 7.789 12.782 -2.248 1.00 97.12 74 ASP A O 1
ATOM 578 N N . ALA A 1 75 ? 8.428 12.235 -4.335 1.00 96.75 75 ALA A N 1
ATOM 579 C CA . ALA A 1 75 ? 7.817 10.907 -4.331 1.00 96.75 75 ALA A CA 1
ATOM 580 C C . ALA A 1 75 ? 8.427 9.987 -3.259 1.00 96.75 75 ALA A C 1
ATOM 582 O O . ALA A 1 75 ? 7.699 9.313 -2.526 1.00 96.75 75 ALA A O 1
ATOM 583 N N . LEU A 1 76 ? 9.762 9.986 -3.136 1.00 96.44 76 LEU A N 1
ATOM 584 C CA . LEU A 1 76 ? 10.459 9.146 -2.162 1.00 96.44 76 LEU A CA 1
ATOM 585 C C . LEU A 1 76 ? 10.169 9.608 -0.734 1.00 96.44 76 LEU A C 1
ATOM 587 O O . LEU A 1 76 ? 9.869 8.773 0.124 1.00 96.44 76 LEU A O 1
ATOM 591 N N . GLY A 1 77 ? 10.229 10.918 -0.480 1.00 96.75 77 GLY A N 1
ATOM 592 C CA . GLY A 1 77 ? 9.875 11.482 0.819 1.00 96.75 77 GLY A CA 1
ATOM 593 C C . GLY A 1 77 ? 8.456 11.099 1.220 1.00 96.75 77 GLY A C 1
ATOM 594 O O . GLY A 1 77 ? 8.252 10.566 2.313 1.00 96.75 77 GLY A O 1
ATOM 595 N N . ARG A 1 78 ? 7.491 11.242 0.301 1.00 96.12 78 ARG A N 1
ATOM 596 C CA . ARG A 1 78 ? 6.090 10.902 0.576 1.00 96.12 78 ARG A CA 1
ATOM 597 C C . ARG A 1 78 ? 5.881 9.422 0.889 1.00 96.12 78 ARG A C 1
ATOM 599 O O . ARG A 1 78 ? 5.130 9.085 1.806 1.00 96.12 78 ARG A O 1
ATOM 606 N N . PHE A 1 79 ? 6.546 8.534 0.153 1.00 96.50 79 PHE A N 1
ATOM 607 C CA . PHE A 1 79 ? 6.521 7.099 0.430 1.00 96.50 79 PHE A CA 1
ATOM 608 C C . PHE A 1 79 ? 7.046 6.783 1.839 1.00 96.50 79 PHE A C 1
ATOM 610 O O . PHE A 1 79 ? 6.427 6.027 2.592 1.00 96.50 79 PHE A O 1
ATOM 617 N N . LEU A 1 80 ? 8.197 7.358 2.205 1.00 96.00 80 LEU A N 1
ATOM 618 C CA . LEU A 1 80 ? 8.850 7.100 3.489 1.00 96.00 80 LEU A CA 1
ATOM 619 C C . LEU A 1 80 ? 8.041 7.642 4.669 1.00 96.00 80 LEU A C 1
ATOM 621 O O . LEU A 1 80 ? 7.924 6.947 5.679 1.00 96.00 80 LEU A O 1
ATOM 625 N N . GLU A 1 81 ? 7.469 8.835 4.521 1.00 95.81 81 GLU A N 1
ATOM 626 C CA . GLU A 1 81 ? 6.582 9.466 5.498 1.00 95.81 81 GLU A CA 1
ATOM 627 C C . GLU A 1 81 ? 5.376 8.568 5.798 1.00 95.81 81 GLU A C 1
ATOM 629 O O . GLU A 1 81 ? 5.192 8.136 6.936 1.00 95.81 81 GLU A O 1
ATOM 634 N N . LEU A 1 82 ? 4.616 8.178 4.771 1.00 95.50 82 LEU A N 1
ATOM 635 C CA . LEU A 1 82 ? 3.442 7.318 4.935 1.00 95.50 82 LEU A CA 1
ATOM 636 C C . LEU A 1 82 ? 3.789 5.957 5.539 1.00 95.50 82 LEU A C 1
ATOM 638 O O . LEU A 1 82 ? 3.067 5.448 6.399 1.00 95.50 82 LEU A O 1
ATOM 642 N N . ARG A 1 83 ? 4.913 5.359 5.133 1.00 95.69 83 ARG A N 1
ATOM 643 C CA . ARG A 1 83 ? 5.377 4.097 5.719 1.00 95.69 83 ARG A CA 1
ATOM 644 C C . ARG A 1 83 ? 5.700 4.255 7.208 1.00 95.69 83 ARG A C 1
ATOM 646 O O . ARG A 1 83 ? 5.409 3.350 7.994 1.00 95.69 83 ARG A O 1
ATOM 653 N N . ALA A 1 84 ? 6.301 5.376 7.604 1.00 95.50 84 ALA A N 1
ATOM 654 C CA . ALA A 1 84 ? 6.612 5.674 8.999 1.00 95.50 84 ALA A CA 1
ATOM 655 C C . ALA A 1 84 ? 5.347 5.939 9.832 1.00 95.50 84 ALA A C 1
ATOM 657 O O . ALA A 1 84 ? 5.238 5.424 10.949 1.00 95.50 84 ALA A O 1
ATOM 658 N N . GLU A 1 85 ? 4.373 6.667 9.285 1.00 94.25 85 GLU A N 1
ATOM 659 C CA . GLU A 1 85 ? 3.069 6.902 9.914 1.00 94.25 85 GLU A CA 1
ATOM 660 C C . GLU A 1 85 ? 2.322 5.588 10.167 1.00 94.25 85 GLU A C 1
ATOM 662 O O . GLU A 1 85 ? 1.896 5.313 11.290 1.00 94.25 85 GLU A O 1
ATOM 667 N N . VAL A 1 86 ? 2.210 4.737 9.141 1.00 94.38 86 VAL A N 1
ATOM 668 C CA . VAL A 1 86 ? 1.532 3.436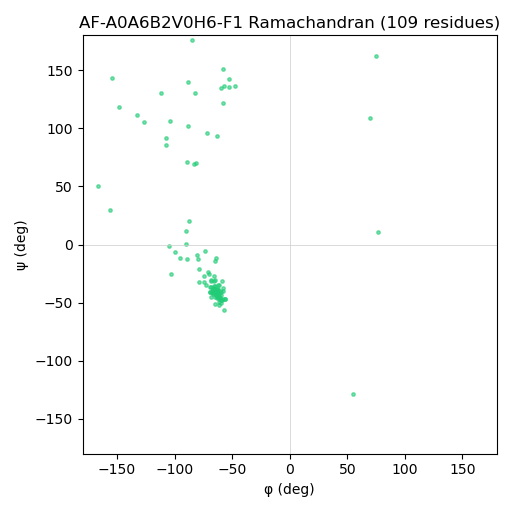 9.238 1.00 94.38 86 VAL A CA 1
ATOM 669 C C . VAL A 1 86 ? 2.221 2.534 10.259 1.00 94.38 86 VAL A C 1
ATOM 671 O O . VAL A 1 86 ? 1.544 1.918 11.081 1.00 94.38 86 VAL A O 1
ATOM 674 N N . ARG A 1 87 ? 3.560 2.484 10.260 1.00 93.25 87 ARG A N 1
ATOM 675 C CA . ARG A 1 87 ? 4.331 1.699 11.234 1.00 93.25 87 ARG A CA 1
ATOM 676 C C . ARG A 1 87 ? 4.115 2.189 12.665 1.00 93.25 87 ARG A C 1
ATOM 678 O O . ARG A 1 87 ? 3.901 1.371 13.556 1.00 93.25 87 ARG A O 1
ATOM 685 N N . SER A 1 88 ? 4.144 3.503 12.878 1.00 91.81 88 SER A N 1
ATOM 686 C CA . SER A 1 88 ? 3.904 4.106 14.195 1.00 91.81 88 SER A CA 1
ATOM 687 C C . SER A 1 88 ? 2.492 3.801 14.695 1.00 91.81 88 SER A C 1
ATOM 689 O O . SER A 1 88 ? 2.312 3.382 15.835 1.00 91.81 88 SER A O 1
ATOM 691 N N . ALA A 1 89 ? 1.492 3.930 13.821 1.00 85.38 89 ALA A N 1
ATOM 692 C CA . ALA A 1 89 ? 0.102 3.637 14.148 1.00 85.38 89 ALA A CA 1
ATOM 693 C C . ALA A 1 89 ? -0.167 2.139 14.379 1.00 85.38 89 ALA A C 1
ATOM 695 O O . ALA A 1 89 ? -1.048 1.802 15.161 1.00 85.38 89 ALA A O 1
ATOM 696 N N . HIS A 1 90 ? 0.574 1.241 13.723 1.00 81.56 90 HIS A N 1
ATOM 697 C CA . HIS A 1 90 ? 0.462 -0.205 13.940 1.00 81.56 90 HIS A CA 1
ATOM 698 C C . HIS A 1 90 ? 1.065 -0.645 15.287 1.00 81.56 90 HIS A C 1
ATOM 700 O O . HIS A 1 90 ? 0.539 -1.548 15.932 1.00 81.56 90 HIS A O 1
ATOM 706 N N . GLY A 1 91 ? 2.150 -0.000 15.734 1.00 73.00 91 GLY A N 1
ATOM 707 C CA . GLY A 1 91 ? 2.770 -0.258 17.042 1.00 73.00 91 GLY A CA 1
ATOM 708 C C . GLY A 1 91 ? 2.046 0.397 18.225 1.00 73.00 91 GLY A C 1
ATOM 709 O O . GLY A 1 91 ? 2.196 -0.050 19.363 1.00 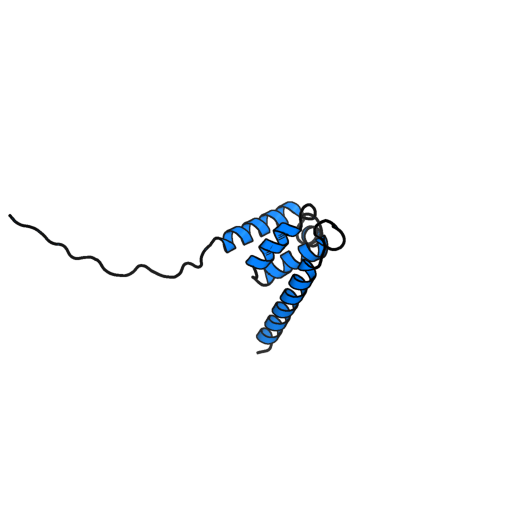73.00 91 GLY A O 1
ATOM 710 N N . ALA A 1 92 ? 1.244 1.435 17.975 1.00 66.56 92 ALA A N 1
ATOM 711 C CA . ALA A 1 92 ? 0.373 2.036 18.974 1.00 66.56 92 ALA A CA 1
ATOM 712 C C . ALA A 1 92 ? -0.797 1.085 19.276 1.00 66.56 92 ALA A C 1
ATOM 714 O O . ALA A 1 92 ? -1.804 1.048 18.570 1.00 66.56 92 ALA A O 1
ATOM 715 N N . LYS A 1 93 ? -0.662 0.290 20.342 1.00 57.38 93 LYS A N 1
ATOM 716 C CA . LYS A 1 93 ? -1.776 -0.465 20.927 1.00 57.38 93 LYS A CA 1
ATOM 717 C C . LYS A 1 93 ? -2.929 0.523 21.199 1.00 57.38 93 LYS A C 1
ATOM 719 O O . LYS A 1 93 ? -2.644 1.606 21.710 1.00 57.38 93 LYS A O 1
ATOM 724 N N . PRO A 1 94 ? -4.199 0.209 20.876 1.00 51.34 94 PRO A N 1
ATOM 725 C CA . PRO A 1 94 ? -5.298 1.087 21.256 1.00 51.34 94 PRO A CA 1
ATOM 726 C C . PRO A 1 94 ? -5.270 1.232 22.778 1.00 51.34 94 PRO A C 1
ATOM 728 O O . PRO A 1 94 ? -5.286 0.228 23.495 1.00 51.34 94 PRO A O 1
ATOM 731 N N . ASP A 1 95 ? -5.143 2.472 23.244 1.00 56.78 95 ASP A N 1
ATOM 732 C CA . ASP A 1 95 ? -5.083 2.824 24.658 1.00 56.78 95 ASP A CA 1
ATOM 733 C C . ASP A 1 95 ? -6.418 2.437 25.311 1.00 56.78 95 ASP A C 1
ATOM 735 O O . ASP A 1 95 ? -7.438 3.119 25.209 1.00 56.78 95 ASP A O 1
ATOM 739 N N . GLY A 1 96 ? -6.443 1.228 25.863 1.00 50.22 96 GLY A N 1
ATOM 740 C CA . GLY A 1 96 ? -7.615 0.603 26.448 1.00 50.22 96 GLY A CA 1
ATOM 741 C C . GLY A 1 96 ? -7.762 0.940 27.926 1.00 50.22 96 GLY A C 1
ATOM 742 O O . GLY A 1 96 ? -7.625 0.042 28.745 1.00 50.22 96 GLY A O 1
ATOM 743 N N . GLY A 1 97 ? -8.105 2.192 28.241 1.00 46.72 97 GLY A N 1
ATOM 744 C CA . GLY A 1 97 ? -8.904 2.571 29.420 1.00 46.72 97 GLY A CA 1
ATOM 745 C C . GLY A 1 97 ? -8.247 2.546 30.819 1.00 46.72 97 GLY A C 1
ATOM 746 O O . GLY A 1 97 ? -7.199 1.947 31.022 1.00 46.72 97 GLY A O 1
ATOM 747 N N . PRO A 1 98 ? -8.866 3.228 31.810 1.00 49.91 98 PRO A N 1
ATOM 748 C CA . PRO A 1 98 ? -8.168 3.892 32.912 1.00 49.91 98 PRO A CA 1
ATOM 749 C C . PRO A 1 98 ? -7.911 2.990 34.126 1.00 49.91 98 PRO A C 1
ATOM 751 O O . PRO A 1 98 ? -8.805 2.286 34.601 1.00 49.91 98 PRO A O 1
ATOM 754 N N . GLU A 1 99 ? -6.727 3.111 34.726 1.00 51.81 99 GLU A N 1
ATOM 755 C CA . GLU A 1 99 ? -6.413 2.519 36.030 1.00 51.81 99 GLU A CA 1
ATOM 756 C C . GLU A 1 99 ? -6.955 3.403 37.171 1.00 51.81 99 GLU A C 1
ATOM 758 O O . GLU A 1 99 ? -6.223 4.051 37.914 1.00 51.81 99 GLU A O 1
ATOM 763 N N . ASN A 1 100 ? -8.282 3.446 37.319 1.00 50.00 100 ASN A N 1
ATOM 764 C CA . ASN A 1 100 ? -8.936 4.107 38.450 1.00 50.00 100 ASN A CA 1
ATOM 765 C C . ASN A 1 100 ? -9.502 3.041 39.395 1.00 50.00 100 ASN A C 1
ATOM 767 O O . ASN A 1 100 ? -10.645 2.608 39.232 1.00 50.00 100 ASN A O 1
ATOM 771 N N . GLY A 1 101 ? -8.727 2.609 40.400 1.00 45.28 101 GLY A N 1
ATOM 772 C CA . GLY A 1 101 ? -9.159 1.459 41.200 1.00 45.28 101 GLY A CA 1
ATOM 773 C C . GLY A 1 101 ? -8.467 1.145 42.526 1.00 45.28 101 GLY A C 1
ATOM 774 O O . GLY A 1 101 ? -8.229 -0.020 42.791 1.00 45.28 101 GLY A O 1
ATOM 775 N N . ARG A 1 102 ? -8.321 2.138 43.415 1.00 48.97 102 ARG A N 1
ATOM 776 C CA . ARG A 1 102 ? -8.401 1.983 44.892 1.00 48.97 102 ARG A CA 1
ATOM 777 C C . ARG A 1 102 ? -7.280 1.217 45.625 1.00 48.97 102 ARG A C 1
ATOM 779 O O . ARG A 1 102 ? -7.291 -0.002 45.729 1.00 48.97 102 ARG A O 1
ATOM 786 N N . GLY A 1 103 ? -6.468 1.979 46.367 1.00 43.03 103 GLY A N 1
ATOM 787 C CA . GLY A 1 103 ? -5.560 1.439 47.387 1.00 43.03 103 GLY A CA 1
ATOM 788 C C . GLY A 1 103 ? -5.136 2.408 48.497 1.00 43.03 103 GLY A C 1
ATOM 789 O O . GLY A 1 103 ? -4.039 2.277 49.020 1.00 43.03 103 GLY A O 1
ATOM 790 N N . ARG A 1 104 ? -5.961 3.394 48.886 1.00 50.31 104 ARG A N 1
ATOM 791 C CA . ARG A 1 104 ? -5.696 4.220 50.082 1.00 50.31 104 ARG A CA 1
ATOM 792 C C . ARG A 1 104 ? -6.304 3.552 51.315 1.00 50.31 104 ARG A C 1
ATOM 794 O O . ARG A 1 104 ? -7.495 3.732 51.538 1.00 50.31 104 ARG A O 1
ATOM 801 N N . ARG A 1 105 ? -5.505 2.875 52.151 1.00 51.84 105 ARG A N 1
ATOM 802 C CA . ARG A 1 105 ? -5.707 2.839 53.617 1.00 51.84 105 ARG A CA 1
ATOM 803 C C . ARG A 1 105 ? -4.373 2.725 54.349 1.00 51.84 105 ARG A C 1
ATOM 805 O O . ARG A 1 105 ? -3.642 1.753 54.209 1.00 51.84 105 ARG A O 1
ATOM 812 N N . ALA A 1 106 ? -4.122 3.752 55.150 1.00 49.69 106 ALA A N 1
ATOM 813 C CA . ALA A 1 106 ? -3.088 3.827 56.160 1.00 49.69 106 ALA A CA 1
ATOM 814 C C . ALA A 1 106 ? -3.226 2.707 57.200 1.00 49.69 106 ALA A C 1
ATOM 816 O O . ALA A 1 106 ? -4.343 2.322 57.556 1.00 49.69 106 ALA A O 1
ATOM 817 N N . ARG A 1 107 ? -2.098 2.292 57.777 1.00 47.75 107 ARG A N 1
ATOM 818 C CA . ARG A 1 107 ? -2.050 1.909 59.188 1.00 47.75 107 ARG A CA 1
ATOM 819 C C . ARG A 1 107 ? -0.852 2.572 59.848 1.00 47.75 107 ARG A C 1
ATOM 821 O O . ARG A 1 107 ? 0.291 2.238 59.558 1.00 47.75 107 ARG A O 1
ATOM 828 N N . ALA A 1 108 ? -1.176 3.513 60.728 1.00 48.03 108 ALA A N 1
ATOM 829 C CA . ALA A 1 108 ? -0.351 3.873 61.863 1.00 48.03 108 ALA A CA 1
ATOM 830 C C . ALA A 1 108 ? -0.006 2.606 62.662 1.00 48.03 108 ALA A C 1
ATOM 832 O O . ALA A 1 108 ? -0.844 1.707 62.802 1.00 48.03 108 ALA A O 1
ATOM 833 N N . ARG A 1 109 ? 1.218 2.543 63.177 1.00 44.75 109 ARG A N 1
ATOM 834 C CA . ARG A 1 109 ? 1.567 1.680 64.301 1.00 44.75 109 ARG A CA 1
ATOM 835 C C . ARG A 1 109 ? 2.214 2.558 65.357 1.00 44.75 109 ARG A C 1
ATOM 837 O O . ARG A 1 109 ? 3.343 3.001 65.180 1.00 44.75 109 ARG A O 1
ATOM 844 N N . ASP A 1 110 ? 1.438 2.805 66.402 1.00 47.94 110 ASP A N 1
ATOM 845 C CA . ASP A 1 110 ? 1.948 2.977 67.753 1.00 47.94 110 ASP A CA 1
ATOM 846 C C . ASP A 1 110 ? 2.692 1.697 68.162 1.00 47.94 110 ASP A C 1
ATOM 848 O O . ASP A 1 110 ? 2.210 0.595 67.870 1.00 47.94 110 ASP A O 1
ATOM 852 N N . HIS A 1 111 ? 3.872 1.864 68.761 1.00 45.59 111 HIS A N 1
ATOM 853 C CA . HIS A 1 111 ? 4.339 1.258 70.017 1.00 45.59 111 HIS A CA 1
ATOM 854 C C . HIS A 1 111 ? 5.819 1.582 70.234 1.00 45.59 111 HIS A C 1
ATOM 856 O O . HIS A 1 111 ? 6.628 1.289 69.325 1.00 45.59 111 HIS A O 1
#

Secondary structure (DSSP, 8-state):
-HHHHHHHHHHHHHHHHHHHHHTS-SS--TTHHHHHHHHHHHHHHHT-HHHHHHHHHH-GGGTTSTTHHHH-SSHHHHHHHHHHHHHHHHHS-------------------